Protein AF-A0A1Q3HC04-F1 (afdb_monomer_lite)

Radius of gyration: 16.04 Å; chains: 1; bounding box: 38×30×45 Å

Structure (mmCIF, N/CA/C/O backbone):
data_AF-A0A1Q3HC04-F1
#
_entry.id   AF-A0A1Q3HC04-F1
#
loop_
_atom_site.group_PDB
_atom_site.id
_atom_site.type_symbol
_atom_site.label_atom_id
_atom_site.label_alt_id
_atom_site.label_comp_id
_atom_site.label_asym_id
_atom_site.label_entity_id
_atom_site.label_seq_id
_atom_site.pdbx_PDB_ins_code
_atom_site.Cartn_x
_atom_site.Cartn_y
_atom_site.Cartn_z
_atom_site.occupancy
_atom_site.B_iso_or_equiv
_atom_site.auth_seq_id
_atom_site.auth_comp_id
_atom_site.auth_asym_id
_atom_site.auth_atom_id
_atom_site.pdbx_PDB_model_num
ATOM 1 N N . MET A 1 1 ? 17.902 -0.709 12.748 1.00 54.41 1 MET A N 1
ATOM 2 C CA . MET A 1 1 ? 16.679 -0.745 11.925 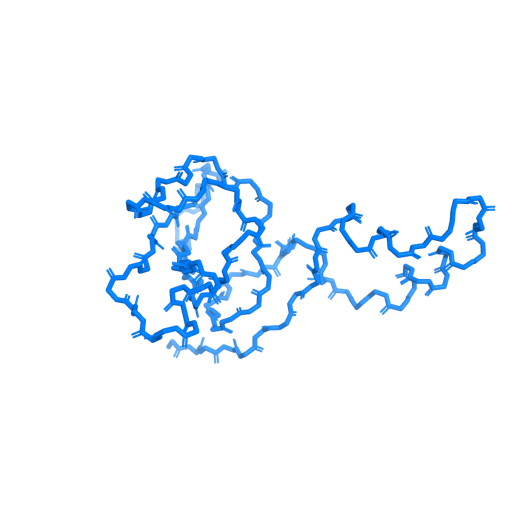1.00 54.41 1 MET A CA 1
ATOM 3 C C . MET A 1 1 ? 16.464 0.660 11.395 1.00 54.41 1 MET A C 1
ATOM 5 O O . MET A 1 1 ? 16.309 1.569 12.202 1.00 54.41 1 MET A O 1
ATOM 9 N N . VAL A 1 2 ? 16.607 0.860 10.086 1.00 59.25 2 VAL A N 1
ATOM 10 C CA . VAL A 1 2 ? 16.464 2.170 9.434 1.00 59.25 2 VAL A CA 1
ATOM 11 C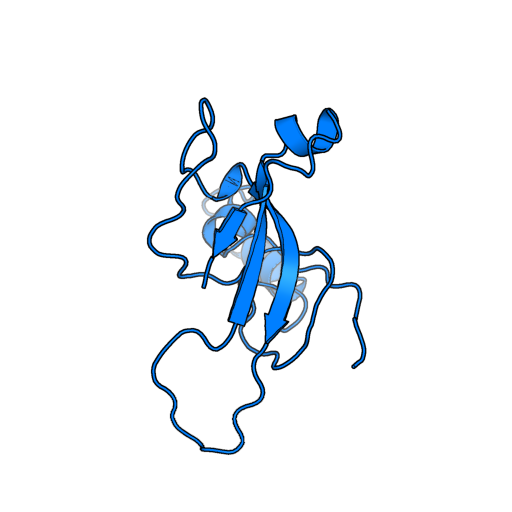 C . VAL A 1 2 ? 15.210 2.100 8.577 1.00 59.25 2 VAL A C 1
ATOM 13 O O . VAL A 1 2 ? 15.055 1.154 7.813 1.00 59.25 2 VAL A O 1
ATOM 16 N N . PHE A 1 3 ? 14.313 3.066 8.750 1.00 58.12 3 PHE A N 1
ATOM 17 C CA . PHE A 1 3 ? 13.155 3.241 7.883 1.00 58.12 3 PHE A CA 1
ATOM 18 C C . PHE A 1 3 ? 13.479 4.331 6.877 1.00 58.12 3 PHE A C 1
ATOM 20 O O . PHE A 1 3 ? 13.915 5.416 7.266 1.00 58.12 3 PHE A O 1
ATOM 27 N N . SER A 1 4 ? 13.227 4.049 5.606 1.00 57.09 4 SER A N 1
ATOM 28 C CA . SER A 1 4 ? 13.315 5.051 4.551 1.00 57.09 4 SER A CA 1
ATOM 29 C C . SER A 1 4 ? 11.901 5.461 4.135 1.00 57.09 4 SER A C 1
ATOM 31 O O . SER A 1 4 ? 11.052 4.583 3.949 1.00 57.09 4 SER A O 1
ATOM 33 N N . PRO A 1 5 ? 11.609 6.767 3.994 1.00 54.41 5 PRO A N 1
ATOM 34 C CA . PRO A 1 5 ? 10.408 7.195 3.294 1.00 54.41 5 PRO A CA 1
ATOM 35 C C . PRO A 1 5 ? 10.542 6.753 1.836 1.00 54.41 5 PRO A C 1
ATOM 37 O O . PRO A 1 5 ? 11.508 7.117 1.165 1.00 54.41 5 PRO A O 1
ATOM 40 N N . GLY A 1 6 ? 9.611 5.929 1.366 1.00 54.34 6 GLY A N 1
ATOM 41 C CA . GLY A 1 6 ? 9.634 5.421 0.001 1.00 54.34 6 GLY A CA 1
ATOM 42 C C . GLY A 1 6 ? 8.428 5.906 -0.781 1.00 54.34 6 GLY A C 1
ATOM 43 O O . GLY A 1 6 ? 7.306 5.902 -0.283 1.00 54.34 6 GLY A O 1
ATOM 44 N N . TRP A 1 7 ? 8.685 6.299 -2.019 1.00 54.53 7 TRP A N 1
ATOM 45 C CA . TRP A 1 7 ? 7.677 6.524 -3.038 1.00 54.53 7 TRP A CA 1
ATOM 46 C C . TRP A 1 7 ? 7.915 5.409 -4.045 1.00 54.53 7 TRP A C 1
ATOM 48 O O . TRP A 1 7 ? 9.030 5.263 -4.530 1.00 54.53 7 TRP A O 1
ATOM 58 N N . SER A 1 8 ? 6.918 4.582 -4.296 1.00 58.09 8 SER A N 1
ATOM 59 C CA . SER A 1 8 ? 6.897 3.728 -5.486 1.00 58.09 8 SER A CA 1
ATOM 60 C C . SER A 1 8 ? 5.842 4.309 -6.417 1.00 58.09 8 SER A C 1
ATOM 62 O O . SER A 1 8 ? 5.095 5.201 -6.027 1.00 58.09 8 SER A O 1
ATOM 64 N N . LEU A 1 9 ? 5.838 3.906 -7.672 1.00 61.12 9 LEU A N 1
ATOM 65 C CA . LEU A 1 9 ? 4.792 4.244 -8.619 1.00 61.12 9 LEU A CA 1
ATOM 66 C C . LEU A 1 9 ? 3.719 3.145 -8.584 1.00 61.12 9 LEU A C 1
ATOM 68 O O . LEU A 1 9 ? 3.983 2.029 -8.119 1.00 61.12 9 LEU A O 1
ATOM 72 N N . PRO A 1 10 ? 2.495 3.439 -9.054 1.00 62.50 10 PRO A N 1
ATOM 73 C CA . PRO A 1 10 ? 1.510 2.406 -9.347 1.00 62.50 10 PRO A CA 1
ATOM 74 C C . PRO A 1 10 ? 2.106 1.299 -10.229 1.00 62.50 10 PRO A C 1
ATOM 76 O O . PRO A 1 10 ? 3.037 1.548 -10.992 1.00 62.50 10 PRO A O 1
ATOM 79 N N . GLY A 1 11 ? 1.555 0.086 -10.155 1.00 65.06 11 GLY A N 1
ATOM 80 C CA . GLY A 1 11 ? 1.953 -0.997 -11.058 1.00 65.06 11 GLY A CA 1
ATOM 81 C C . GLY A 1 11 ? 1.754 -0.632 -12.529 1.00 65.06 11 GLY A C 1
ATOM 82 O O . GLY A 1 11 ? 1.020 0.305 -12.851 1.00 65.06 11 GLY A O 1
ATOM 83 N N . TRP A 1 12 ? 2.410 -1.383 -13.417 1.00 65.94 12 TRP A N 1
ATOM 84 C CA . TRP A 1 12 ? 2.537 -1.084 -14.849 1.00 65.94 12 TRP A CA 1
ATOM 85 C C . TRP A 1 12 ? 1.242 -0.576 -15.501 1.00 65.94 12 TRP A C 1
ATOM 87 O O . TRP A 1 12 ? 1.244 0.491 -16.111 1.00 65.94 12 TRP A O 1
ATOM 97 N N . GLU A 1 13 ? 0.121 -1.283 -15.336 1.00 70.44 13 GLU A N 1
ATOM 98 C CA . GLU A 1 13 ? -1.156 -0.890 -15.948 1.00 70.44 13 GLU A CA 1
ATOM 99 C C . GLU A 1 13 ? -1.685 0.449 -15.417 1.00 70.44 13 GLU A C 1
ATOM 101 O O . GLU A 1 13 ? -2.088 1.309 -16.197 1.00 70.44 13 GLU A O 1
ATOM 106 N N . ALA A 1 14 ? -1.643 0.661 -14.100 1.00 71.38 14 ALA A N 1
ATOM 107 C CA . ALA A 1 14 ? -2.103 1.901 -13.480 1.00 71.38 14 ALA A CA 1
ATOM 108 C C . ALA A 1 14 ? -1.165 3.083 -13.779 1.00 71.38 14 ALA A C 1
ATOM 110 O O . ALA A 1 14 ? -1.630 4.213 -13.922 1.00 71.38 14 ALA A O 1
ATOM 111 N N . TRP A 1 15 ? 0.139 2.826 -13.916 1.00 75.38 15 TRP A N 1
ATOM 112 C CA . TRP A 1 15 ? 1.130 3.825 -14.320 1.00 75.38 15 TRP A CA 1
ATOM 113 C C . TRP A 1 15 ? 0.895 4.324 -15.748 1.00 75.38 15 TRP A C 1
ATOM 115 O O . TRP A 1 15 ? 1.025 5.517 -16.009 1.00 75.38 15 TRP A O 1
ATOM 125 N N . HIS A 1 16 ? 0.492 3.429 -16.652 1.00 79.12 16 HIS A N 1
ATOM 126 C CA . HIS A 1 16 ? 0.239 3.746 -18.058 1.00 79.12 16 HIS A CA 1
ATOM 127 C C . HIS A 1 16 ? -1.207 4.162 -18.355 1.00 79.12 16 HIS A C 1
ATOM 129 O O . HIS A 1 16 ? -1.471 4.656 -19.446 1.00 79.12 16 HIS A O 1
ATOM 135 N N . ALA A 1 17 ? -2.149 3.988 -17.423 1.00 83.56 17 ALA A N 1
ATOM 136 C CA . ALA A 1 17 ? -3.560 4.335 -17.622 1.00 83.56 17 ALA A CA 1
ATOM 137 C C . ALA A 1 17 ? -3.814 5.778 -18.123 1.00 83.56 17 ALA A C 1
ATOM 139 O O . ALA A 1 17 ? -4.757 5.967 -18.895 1.00 83.56 17 ALA A O 1
ATOM 140 N N . PRO A 1 18 ? -3.015 6.799 -17.744 1.00 84.44 18 PRO A N 1
ATOM 141 C CA . PRO A 1 18 ? -3.166 8.153 -18.279 1.00 84.44 18 PRO A CA 1
ATOM 142 C C . PRO A 1 18 ? -2.683 8.332 -19.728 1.00 84.44 18 PRO A C 1
ATOM 144 O O . PRO A 1 18 ? -2.994 9.357 -20.336 1.00 84.44 18 PRO A O 1
ATOM 147 N N . LEU A 1 19 ? -1.907 7.390 -20.277 1.00 84.12 19 LEU A N 1
ATOM 148 C CA . LEU A 1 19 ? -1.320 7.524 -21.607 1.00 84.12 19 LEU A CA 1
ATOM 149 C C . LEU A 1 19 ? -2.360 7.247 -22.707 1.00 84.12 19 LEU A C 1
ATOM 151 O O . LEU A 1 19 ? -3.041 6.217 -22.677 1.00 84.12 19 LEU A O 1
ATOM 155 N N . PRO A 1 20 ? -2.483 8.127 -23.717 1.00 84.06 20 PRO A N 1
ATOM 156 C CA . PRO A 1 20 ? -3.322 7.869 -24.878 1.00 84.06 20 PRO A CA 1
ATOM 157 C C . PRO A 1 20 ? -2.807 6.660 -25.672 1.00 84.06 20 PRO A C 1
ATOM 159 O O . PRO A 1 20 ? -1.607 6.468 -25.864 1.00 84.06 20 PRO A O 1
ATOM 162 N N . ALA A 1 21 ? -3.732 5.838 -26.169 1.00 84.00 21 ALA A N 1
ATOM 163 C CA . ALA A 1 21 ? -3.380 4.670 -26.968 1.00 84.00 21 ALA A CA 1
ATOM 164 C C . ALA A 1 21 ? -2.775 5.076 -28.324 1.00 84.00 21 ALA A C 1
ATOM 166 O O . ALA A 1 21 ? -3.323 5.926 -29.024 1.00 84.00 21 ALA A O 1
ATOM 167 N N . GLY A 1 22 ? -1.697 4.395 -28.722 1.00 81.56 22 GLY A N 1
ATOM 168 C CA . GLY A 1 22 ? -1.089 4.534 -30.051 1.00 81.56 22 GLY A CA 1
ATOM 169 C C . GLY A 1 22 ? -0.038 5.637 -30.190 1.00 81.56 22 GLY A C 1
ATOM 170 O O . GLY A 1 22 ? 0.442 5.845 -31.300 1.00 81.56 22 GLY A O 1
ATOM 171 N N . ASP A 1 23 ? 0.333 6.313 -29.101 1.00 87.94 23 ASP A N 1
ATOM 172 C CA . ASP A 1 23 ? 1.449 7.263 -29.078 1.00 87.94 23 ASP A CA 1
ATOM 173 C C . ASP A 1 23 ? 2.707 6.591 -28.496 1.00 87.94 23 ASP A C 1
ATOM 175 O O . ASP A 1 23 ? 2.925 6.548 -27.283 1.00 87.94 23 ASP A O 1
ATOM 179 N N . GLU A 1 24 ? 3.494 5.965 -29.376 1.00 87.88 24 GLU A N 1
ATOM 180 C CA . GLU A 1 24 ? 4.706 5.225 -28.998 1.00 87.88 24 GLU A CA 1
ATOM 181 C C . GLU A 1 24 ? 5.832 6.147 -28.507 1.00 87.88 24 GLU A C 1
ATOM 183 O O . GLU A 1 24 ? 6.618 5.742 -27.650 1.00 87.88 24 GLU A O 1
ATOM 188 N N . GLU A 1 25 ? 5.891 7.384 -29.006 1.00 87.88 25 GLU A N 1
ATOM 189 C CA . GLU A 1 25 ? 6.898 8.376 -28.617 1.00 87.88 25 GLU A CA 1
ATOM 190 C C . GLU A 1 25 ? 6.644 8.857 -27.186 1.00 87.88 25 GLU A C 1
ATOM 192 O O . GLU A 1 25 ? 7.530 8.761 -26.337 1.00 87.88 25 GLU A O 1
ATOM 197 N N . LEU A 1 26 ? 5.401 9.245 -26.876 1.00 86.81 26 LEU A N 1
ATOM 198 C CA . LEU A 1 26 ? 5.015 9.652 -25.525 1.00 86.81 26 LEU A CA 1
ATOM 199 C C . LEU A 1 26 ? 5.205 8.524 -24.506 1.00 86.81 26 LEU A C 1
ATOM 201 O O . LEU A 1 26 ? 5.633 8.767 -23.379 1.00 86.81 26 LEU A O 1
ATOM 205 N N . ARG A 1 27 ? 4.905 7.280 -24.893 1.00 83.75 27 ARG A N 1
ATOM 206 C CA . ARG A 1 27 ? 5.135 6.120 -24.029 1.00 83.75 27 ARG A CA 1
ATOM 207 C C . ARG A 1 27 ? 6.621 5.909 -23.740 1.00 83.75 27 ARG A C 1
ATOM 209 O O . ARG A 1 27 ? 6.971 5.659 -22.595 1.00 83.75 27 ARG A O 1
ATOM 216 N N . SER A 1 28 ? 7.481 6.050 -24.748 1.00 84.31 28 SER A N 1
ATOM 217 C CA . SER A 1 28 ? 8.931 5.947 -24.564 1.00 84.31 28 SER A CA 1
ATOM 218 C C . SER A 1 28 ? 9.460 7.026 -23.617 1.00 84.31 28 SER A C 1
ATOM 220 O O . SER A 1 28 ? 10.242 6.715 -22.726 1.00 84.31 28 SER A O 1
ATOM 222 N N . GLU A 1 29 ? 9.019 8.280 -23.765 1.00 87.06 29 GLU A N 1
ATOM 223 C CA . GLU A 1 29 ? 9.421 9.368 -22.860 1.00 87.06 29 GLU A CA 1
ATOM 224 C C . GLU A 1 29 ? 8.925 9.143 -21.423 1.00 87.06 29 GLU A C 1
ATOM 226 O O . GLU A 1 29 ? 9.636 9.426 -20.456 1.00 87.06 29 GLU A O 1
ATOM 231 N N . TRP A 1 30 ? 7.709 8.612 -21.275 1.00 85.25 30 TRP A N 1
ATOM 232 C CA . TRP A 1 30 ? 7.114 8.264 -19.986 1.00 85.25 30 TRP A CA 1
ATOM 233 C C . TRP A 1 30 ? 7.886 7.138 -19.281 1.00 85.25 30 TRP A C 1
ATOM 235 O O . TRP A 1 30 ? 8.185 7.235 -18.086 1.00 85.25 30 TRP A O 1
ATOM 245 N N . ASP A 1 31 ? 8.272 6.101 -20.025 1.00 77.50 31 ASP A N 1
ATOM 246 C CA . ASP A 1 31 ? 9.100 5.000 -19.529 1.00 77.50 31 ASP A CA 1
ATOM 247 C C . ASP A 1 31 ? 10.521 5.473 -19.176 1.00 77.50 31 ASP A C 1
ATOM 249 O O . ASP A 1 31 ? 11.037 5.114 -18.119 1.00 77.50 31 ASP A O 1
ATOM 253 N N . ASP A 1 32 ? 11.128 6.356 -19.974 1.00 78.62 32 ASP A N 1
ATOM 254 C CA . ASP A 1 32 ? 12.451 6.934 -19.687 1.00 78.62 32 ASP A CA 1
ATOM 255 C C . ASP A 1 32 ? 12.455 7.829 -18.437 1.00 78.62 32 ASP A C 1
ATOM 257 O O . ASP A 1 32 ? 13.456 7.909 -17.715 1.00 78.62 32 ASP A O 1
ATOM 261 N N . TRP A 1 33 ? 11.333 8.499 -18.154 1.00 73.50 33 TRP A N 1
ATOM 262 C CA . TRP A 1 33 ? 11.152 9.261 -16.918 1.00 73.50 33 TRP A CA 1
ATOM 263 C C . TRP A 1 33 ? 10.915 8.364 -15.699 1.00 73.50 33 TRP A C 1
ATOM 265 O O . TRP A 1 33 ? 11.083 8.814 -14.562 1.00 73.50 33 TRP A O 1
ATOM 275 N N . THR A 1 34 ? 10.546 7.098 -15.914 1.00 63.44 34 THR A N 1
ATOM 276 C CA . THR A 1 34 ? 10.270 6.156 -14.831 1.00 63.44 34 THR A CA 1
ATOM 277 C C . THR A 1 34 ? 11.553 5.949 -14.026 1.00 63.44 34 THR A C 1
ATOM 279 O O . THR A 1 34 ? 12.545 5.419 -14.540 1.00 63.44 34 THR A O 1
ATOM 282 N N . PRO A 1 35 ? 11.596 6.368 -12.749 1.00 55.78 35 PRO A N 1
ATOM 283 C CA . PRO A 1 35 ? 12.821 6.241 -11.993 1.00 55.78 35 PRO A CA 1
ATOM 284 C C . PRO A 1 35 ? 13.121 4.753 -11.764 1.00 55.78 35 PRO A C 1
ATOM 286 O O . PRO A 1 35 ? 12.226 3.945 -11.512 1.00 55.78 35 PRO A O 1
ATOM 289 N N . LYS A 1 36 ? 14.397 4.368 -11.885 1.00 45.78 36 LYS A N 1
ATOM 290 C CA . LYS A 1 36 ? 14.817 2.964 -11.749 1.00 45.78 36 LYS A CA 1
ATOM 291 C C . LYS A 1 36 ? 14.311 2.385 -10.420 1.00 45.78 36 LYS A C 1
ATOM 293 O O . LYS A 1 36 ? 14.600 2.950 -9.368 1.00 45.78 36 LYS A O 1
ATOM 298 N N . GLY A 1 37 ? 13.577 1.272 -10.487 1.00 43.44 37 GLY A N 1
ATOM 299 C CA . GLY A 1 37 ? 13.031 0.562 -9.322 1.00 43.44 37 GLY A CA 1
ATOM 300 C C . GLY A 1 37 ? 11.670 1.052 -8.810 1.00 43.44 37 GLY A C 1
ATOM 301 O O . GLY A 1 37 ? 11.282 0.669 -7.711 1.00 43.44 37 GLY A O 1
ATOM 302 N N . PHE A 1 38 ? 10.953 1.907 -9.550 1.00 48.19 38 PHE A N 1
ATOM 303 C CA . PHE A 1 38 ? 9.703 2.498 -9.055 1.00 48.19 38 PHE A CA 1
ATOM 304 C C . PHE A 1 38 ? 8.419 1.735 -9.390 1.00 48.19 38 PHE A C 1
ATOM 306 O O . PHE A 1 38 ? 7.436 1.938 -8.685 1.00 48.19 38 PHE A O 1
ATOM 313 N N . LEU A 1 39 ? 8.378 0.875 -10.406 1.00 52.88 39 LEU A N 1
ATOM 314 C CA . LEU A 1 39 ? 7.190 0.055 -10.671 1.00 52.88 39 LEU A CA 1
ATOM 315 C C . LEU A 1 39 ? 7.292 -1.223 -9.839 1.00 52.88 39 LEU A C 1
ATOM 317 O O . LEU A 1 39 ? 8.330 -1.871 -9.889 1.00 52.88 39 LEU A O 1
ATOM 321 N N . GLU A 1 40 ? 6.259 -1.510 -9.034 1.00 56.81 40 GLU A N 1
ATOM 322 C CA . GLU A 1 40 ? 6.120 -2.723 -8.205 1.00 56.81 40 GLU A CA 1
ATOM 323 C C . GLU A 1 40 ? 7.454 -3.268 -7.665 1.00 56.81 40 GLU A C 1
ATOM 325 O O . GLU A 1 40 ? 7.920 -4.298 -8.124 1.00 56.81 40 GLU A O 1
ATOM 330 N N . ASP A 1 41 ? 8.057 -2.560 -6.696 1.00 54.16 41 ASP A N 1
ATOM 331 C CA . ASP A 1 41 ? 9.141 -3.019 -5.800 1.00 54.16 41 ASP A CA 1
ATOM 332 C C . ASP A 1 41 ? 9.989 -4.199 -6.357 1.00 54.16 41 ASP A C 1
ATOM 334 O O . ASP A 1 41 ? 10.015 -5.298 -5.802 1.00 54.16 41 ASP A O 1
ATOM 338 N N . GLU A 1 42 ? 10.715 -3.984 -7.459 1.00 48.12 42 GLU A N 1
ATOM 339 C CA . GLU A 1 42 ? 11.530 -5.051 -8.067 1.00 48.12 42 GLU A CA 1
ATOM 340 C C . GLU A 1 42 ? 12.757 -5.440 -7.224 1.00 48.12 42 GLU A C 1
ATOM 342 O O . GLU A 1 42 ? 13.406 -6.452 -7.483 1.00 48.12 42 GLU A O 1
ATOM 347 N N . SER A 1 43 ? 13.123 -4.652 -6.214 1.00 54.12 43 SER A N 1
ATOM 348 C CA . SER A 1 43 ? 14.327 -4.900 -5.424 1.00 54.12 43 SER A CA 1
ATOM 349 C C . SER A 1 43 ? 14.380 -3.945 -4.240 1.00 54.12 43 SER A C 1
ATOM 351 O O . SER A 1 43 ? 14.854 -2.822 -4.395 1.00 54.12 43 SER A O 1
ATOM 353 N N . ASP A 1 44 ? 13.957 -4.376 -3.052 1.00 55.72 44 ASP A N 1
ATOM 354 C CA . ASP A 1 44 ? 14.636 -3.893 -1.848 1.00 55.72 44 ASP A CA 1
ATOM 355 C C . ASP A 1 44 ? 14.305 -4.723 -0.608 1.00 55.72 44 ASP A C 1
ATOM 357 O O . ASP A 1 44 ? 13.147 -4.863 -0.205 1.00 55.72 44 ASP A O 1
ATOM 361 N N . GLU A 1 45 ? 15.364 -5.182 0.053 1.00 60.06 45 GLU A N 1
ATOM 362 C CA . GLU A 1 45 ? 15.393 -5.812 1.379 1.00 60.06 45 GLU A CA 1
ATOM 363 C C . GLU A 1 45 ? 15.104 -4.794 2.509 1.00 60.06 45 GLU A C 1
ATOM 365 O O . GLU A 1 45 ? 15.392 -5.037 3.681 1.00 60.06 45 GLU A O 1
ATOM 370 N N . CYS A 1 46 ? 14.515 -3.638 2.186 1.00 66.88 46 CYS A N 1
ATOM 371 C CA . CYS A 1 46 ? 14.387 -2.492 3.079 1.00 66.88 46 CYS A CA 1
ATOM 372 C C . CYS A 1 46 ? 13.007 -2.387 3.751 1.00 66.88 46 CYS A C 1
ATOM 374 O O . CYS A 1 46 ? 11.959 -2.469 3.105 1.00 66.88 46 CYS A O 1
ATOM 376 N N . HIS A 1 47 ? 13.006 -2.080 5.053 1.00 74.19 47 HIS A N 1
ATOM 377 C CA . HIS A 1 47 ? 11.804 -1.641 5.766 1.00 74.19 47 HIS A CA 1
ATOM 378 C C . HIS A 1 47 ? 11.382 -0.235 5.306 1.00 74.19 47 HIS A C 1
ATOM 380 O O . HIS A 1 47 ? 12.224 0.656 5.150 1.00 74.19 47 HIS A O 1
ATOM 386 N N . ARG A 1 48 ? 10.076 0.003 5.146 1.00 76.19 48 ARG A N 1
ATOM 387 C CA . ARG A 1 48 ? 9.552 1.257 4.576 1.00 76.19 48 ARG A CA 1
ATOM 388 C C . ARG A 1 48 ? 8.305 1.753 5.295 1.00 76.19 48 ARG A C 1
ATOM 390 O O . ARG A 1 48 ? 7.447 0.961 5.672 1.00 76.19 48 ARG A O 1
ATOM 397 N N . LEU A 1 49 ? 8.194 3.074 5.415 1.00 76.00 49 LEU A N 1
ATOM 398 C CA . LEU A 1 49 ? 6.952 3.766 5.759 1.00 76.00 49 LEU A CA 1
ATOM 399 C C . LEU A 1 49 ? 6.337 4.338 4.479 1.00 76.00 49 LEU A C 1
ATOM 401 O O . LEU A 1 49 ? 7.039 5.016 3.725 1.00 76.00 49 LEU A O 1
ATOM 405 N N . PHE A 1 50 ? 5.044 4.091 4.265 1.00 75.81 50 PHE A N 1
ATOM 406 C CA . PHE A 1 50 ? 4.304 4.503 3.062 1.00 75.81 50 PHE A CA 1
ATOM 407 C C . PHE A 1 50 ? 4.868 3.951 1.736 1.00 75.81 50 PHE A C 1
ATOM 409 O O . PHE A 1 50 ? 5.670 3.013 1.738 1.00 75.81 50 PHE A O 1
ATOM 416 N N . GLY A 1 51 ? 4.387 4.481 0.608 1.00 71.25 51 GLY A N 1
ATOM 417 C CA . GLY A 1 51 ? 4.712 4.046 -0.754 1.00 71.25 51 GLY A CA 1
ATOM 418 C C . GLY A 1 51 ? 3.633 3.158 -1.381 1.00 71.25 51 GLY A C 1
ATOM 419 O O . GLY A 1 51 ? 2.625 2.838 -0.757 1.00 71.25 51 GLY A O 1
ATOM 420 N N . HIS A 1 52 ? 3.848 2.767 -2.632 1.00 63.84 52 HIS A N 1
ATOM 421 C CA . HIS A 1 52 ? 3.064 1.743 -3.321 1.00 63.84 52 HIS A CA 1
ATOM 422 C C . HIS A 1 52 ? 3.601 0.338 -2.987 1.00 63.84 52 HIS A C 1
ATOM 424 O O . HIS A 1 52 ? 4.783 0.139 -2.689 1.00 63.84 52 HIS A O 1
ATOM 430 N N . ARG A 1 53 ? 2.702 -0.640 -3.006 1.00 65.25 53 ARG A N 1
ATOM 431 C CA . ARG A 1 53 ? 2.962 -2.040 -2.636 1.00 65.25 53 ARG A CA 1
ATOM 432 C C . ARG A 1 53 ? 3.742 -2.816 -3.713 1.00 65.25 53 ARG A C 1
ATOM 434 O O . ARG A 1 53 ? 3.788 -2.384 -4.863 1.00 65.25 53 ARG A O 1
ATOM 441 N N . CYS A 1 54 ? 4.269 -3.994 -3.355 1.00 56.06 54 CYS A N 1
ATOM 442 C CA . CYS A 1 54 ? 4.668 -5.012 -4.340 1.00 56.06 54 CYS A CA 1
ATOM 443 C C . CYS A 1 54 ? 3.428 -5.622 -5.018 1.00 56.06 54 CYS A C 1
ATOM 445 O O . CYS A 1 54 ? 2.364 -5.732 -4.398 1.00 56.06 54 CYS A O 1
ATOM 447 N N . SER A 1 55 ? 3.590 -6.106 -6.250 1.00 51.66 55 SER A N 1
ATOM 448 C CA . SER A 1 55 ? 2.677 -7.079 -6.863 1.00 51.66 55 SER A CA 1
ATOM 449 C C . SER A 1 55 ? 2.612 -8.382 -6.055 1.00 51.66 55 SER A C 1
ATOM 451 O O . SER A 1 55 ? 3.618 -8.790 -5.475 1.00 51.66 55 SER A O 1
ATOM 453 N N . GLY A 1 56 ? 1.477 -9.090 -6.105 1.00 53.59 56 GLY A N 1
ATOM 454 C CA . GLY A 1 56 ? 1.389 -10.492 -5.661 1.00 53.59 56 GLY A CA 1
ATOM 455 C C . GLY A 1 56 ? 0.806 -10.742 -4.266 1.00 53.59 56 GLY A C 1
ATOM 456 O O . GLY A 1 56 ? 1.038 -11.806 -3.703 1.00 53.59 56 GLY A O 1
ATOM 457 N N . LEU A 1 57 ? 0.056 -9.789 -3.703 1.00 61.72 57 LEU A N 1
ATOM 458 C CA . LEU A 1 57 ? -0.732 -10.032 -2.492 1.00 61.72 57 LEU A CA 1
ATOM 459 C C . LEU A 1 57 ? -1.964 -10.879 -2.825 1.00 61.72 57 LEU A C 1
ATOM 461 O O . LEU A 1 57 ? -2.978 -10.355 -3.290 1.00 61.72 57 LEU A O 1
ATOM 465 N N . ASP A 1 58 ? -1.887 -12.175 -2.554 1.00 60.72 58 ASP A N 1
ATOM 466 C CA . ASP A 1 58 ? -3.043 -13.060 -2.620 1.00 60.72 58 ASP A CA 1
ATOM 467 C C . ASP A 1 58 ? -3.763 -13.074 -1.261 1.00 60.72 58 ASP A C 1
ATOM 469 O O . ASP A 1 58 ? -3.214 -13.515 -0.254 1.00 60.72 58 ASP A O 1
ATOM 473 N N . GLY A 1 59 ? -5.026 -12.631 -1.230 1.00 64.50 59 GLY A N 1
ATOM 474 C CA . GLY A 1 59 ? -5.925 -12.907 -0.100 1.00 64.50 59 GLY A CA 1
ATOM 475 C C . GLY A 1 59 ? -5.999 -11.855 1.013 1.00 64.50 59 GLY A C 1
ATOM 476 O O . GLY A 1 59 ? -6.023 -12.219 2.187 1.00 64.50 59 GLY A O 1
ATOM 477 N N . LEU A 1 60 ? -6.125 -10.567 0.671 1.00 78.69 60 LEU A N 1
ATOM 478 C CA . LEU A 1 60 ? -6.506 -9.540 1.648 1.00 78.69 60 LEU A CA 1
ATOM 479 C C . LEU A 1 60 ? -7.868 -9.873 2.281 1.00 78.69 60 LEU A C 1
ATOM 481 O O . LEU A 1 60 ? -8.880 -9.937 1.582 1.00 78.69 60 LEU A O 1
ATOM 485 N N . GLU A 1 61 ? -7.907 -10.002 3.606 1.00 85.75 61 GLU A N 1
ATOM 486 C CA . GLU A 1 61 ? -9.157 -10.043 4.366 1.00 85.75 61 GLU A CA 1
ATOM 487 C C . GLU A 1 61 ? -9.546 -8.614 4.786 1.00 85.75 61 GLU A C 1
ATOM 489 O O . GLU A 1 61 ? -8.895 -8.023 5.654 1.00 85.75 61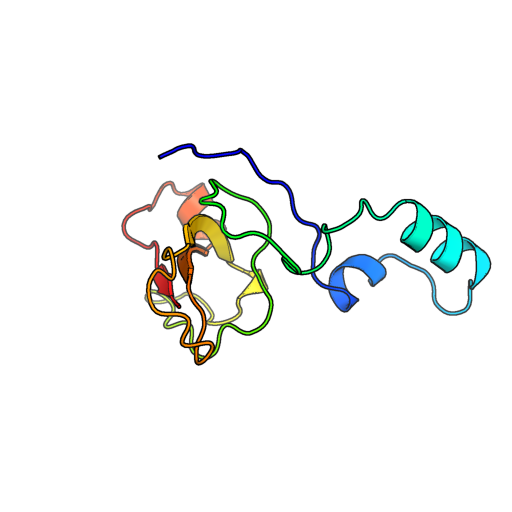 GLU A O 1
ATOM 494 N N . PRO A 1 62 ? -10.572 -8.008 4.164 1.00 85.88 62 PRO A N 1
ATOM 495 C CA . PRO A 1 62 ? -10.919 -6.624 4.438 1.00 85.88 62 PRO A CA 1
ATOM 496 C C . PRO A 1 62 ? -11.651 -6.481 5.781 1.00 85.88 62 PRO A C 1
ATOM 498 O O . PRO A 1 62 ? -12.419 -7.363 6.181 1.00 85.88 62 PRO A O 1
ATOM 501 N N . PRO A 1 63 ? -11.507 -5.338 6.476 1.00 87.12 63 PRO A N 1
ATOM 502 C CA . PRO A 1 63 ? -12.295 -5.062 7.663 1.00 87.12 63 PRO A CA 1
ATOM 503 C C . PRO A 1 63 ? -13.789 -4.904 7.295 1.00 87.12 63 PRO A C 1
ATOM 505 O O . PRO A 1 63 ? -14.123 -4.518 6.172 1.00 87.12 63 PRO A O 1
ATOM 508 N N . PRO A 1 64 ? -14.725 -5.113 8.243 1.00 87.94 64 PRO A N 1
ATOM 509 C CA . PRO A 1 64 ? -16.160 -5.152 7.946 1.00 87.94 64 PRO A CA 1
ATOM 510 C C . PRO A 1 64 ? -16.693 -3.920 7.197 1.00 87.94 64 PRO A C 1
ATOM 512 O O . PRO A 1 64 ? -16.616 -2.795 7.688 1.00 87.94 64 PRO A O 1
ATOM 515 N N . GLY A 1 65 ? -17.288 -4.120 6.022 1.00 88.19 65 GLY A N 1
ATOM 516 C CA . GLY A 1 65 ? -17.847 -3.027 5.216 1.00 88.19 65 GLY A CA 1
ATOM 517 C C . GLY A 1 65 ? -16.848 -2.318 4.294 1.00 88.19 65 GLY A C 1
ATOM 518 O O . GLY A 1 65 ? -17.180 -1.252 3.778 1.00 88.19 65 GLY A O 1
ATOM 519 N N . ARG A 1 66 ? -15.652 -2.882 4.079 1.00 88.81 66 ARG A N 1
ATOM 520 C CA . ARG A 1 66 ? -14.726 -2.488 3.003 1.00 88.81 66 ARG A CA 1
ATOM 521 C C . ARG A 1 66 ? -14.626 -3.572 1.931 1.00 88.81 66 ARG A C 1
ATOM 523 O O . ARG A 1 66 ? -14.919 -4.738 2.200 1.00 88.81 66 ARG A O 1
ATOM 530 N N . GLY A 1 67 ? -14.245 -3.171 0.719 1.00 85.19 67 GLY A N 1
ATOM 531 C CA . GLY A 1 67 ? -13.932 -4.089 -0.369 1.00 85.19 67 GLY A CA 1
ATOM 532 C C . GLY A 1 67 ? -12.590 -4.785 -0.143 1.00 85.19 67 GLY A C 1
ATOM 533 O O . GLY A 1 67 ? -11.766 -4.325 0.644 1.00 85.19 67 GLY A O 1
ATOM 534 N N . GLY A 1 68 ? -12.374 -5.909 -0.827 1.00 82.12 68 GLY A N 1
ATOM 535 C CA . GLY A 1 68 ? -11.071 -6.590 -0.880 1.00 82.12 68 GLY A CA 1
ATOM 536 C C . GLY A 1 68 ? -10.165 -6.077 -2.005 1.00 82.12 68 GLY A C 1
ATOM 537 O O . GLY A 1 68 ? -9.126 -6.673 -2.273 1.00 82.12 68 GLY A O 1
ATOM 538 N N . ALA A 1 69 ? -10.582 -5.017 -2.702 1.00 80.44 69 ALA A N 1
ATOM 539 C CA . ALA A 1 69 ? -9.837 -4.436 -3.804 1.00 80.44 69 ALA A CA 1
ATOM 540 C C . ALA A 1 69 ? -8.614 -3.700 -3.240 1.00 80.44 69 ALA A C 1
ATOM 542 O O . ALA A 1 69 ? -8.736 -2.731 -2.497 1.00 80.44 69 ALA A O 1
ATOM 543 N N . LEU A 1 70 ? -7.420 -4.221 -3.522 1.00 74.81 70 LEU A N 1
ATOM 544 C CA . LEU A 1 70 ? -6.176 -3.747 -2.912 1.00 74.81 70 LEU A CA 1
ATOM 545 C C . LEU A 1 70 ? -5.836 -2.294 -3.275 1.00 74.81 70 LEU A C 1
ATOM 547 O O . LEU A 1 70 ? -5.108 -1.636 -2.540 1.00 74.81 70 LEU A O 1
ATOM 551 N N . ASP A 1 71 ? -6.296 -1.794 -4.419 1.00 74.25 71 ASP A N 1
ATOM 552 C CA . ASP A 1 71 ? -6.164 -0.398 -4.854 1.00 74.25 71 ASP A CA 1
ATOM 553 C C . ASP A 1 71 ? -6.914 0.600 -3.959 1.00 74.25 71 ASP A C 1
ATOM 555 O O . ASP A 1 71 ? -6.531 1.762 -3.927 1.00 74.25 71 ASP A O 1
ATOM 559 N N . GLU A 1 72 ? -7.880 0.149 -3.155 1.00 82.06 72 GLU A N 1
ATOM 560 C CA . GLU A 1 72 ? -8.554 0.975 -2.140 1.00 82.06 72 GLU A CA 1
ATOM 561 C C . GLU A 1 72 ? -7.732 1.135 -0.840 1.00 82.06 72 GLU A C 1
ATOM 563 O O . GLU A 1 72 ? -8.156 1.823 0.098 1.00 82.06 72 GLU A O 1
ATOM 568 N N . TYR A 1 73 ? -6.572 0.471 -0.746 1.00 83.06 73 TYR A N 1
ATOM 569 C CA . TYR A 1 73 ? -5.745 0.412 0.458 1.00 83.06 73 TYR A CA 1
ATOM 570 C C . TYR A 1 73 ? -4.393 1.097 0.275 1.00 83.06 73 TYR A C 1
ATOM 572 O O . TYR A 1 73 ? -3.650 0.865 -0.678 1.00 83.06 73 TYR A O 1
ATOM 580 N N . VAL A 1 74 ? -4.030 1.870 1.293 1.00 83.81 74 VAL A N 1
ATOM 581 C CA . VAL A 1 74 ? -2.748 2.553 1.434 1.00 83.81 74 VAL A CA 1
ATOM 582 C C . VAL A 1 74 ? -1.806 1.698 2.272 1.00 83.81 74 VAL A C 1
ATOM 584 O O . VAL A 1 74 ? -2.190 1.191 3.328 1.00 83.81 74 VAL A O 1
ATOM 587 N N . GLN A 1 75 ? -0.548 1.578 1.849 1.00 85.00 75 GLN A N 1
ATOM 588 C CA . GLN A 1 75 ? 0.507 1.000 2.677 1.00 85.00 75 GLN A CA 1
ATOM 589 C C . GLN A 1 75 ? 0.896 1.979 3.785 1.00 85.00 75 GLN A C 1
ATOM 591 O O . GLN A 1 75 ? 1.305 3.104 3.515 1.00 85.00 75 GLN A O 1
ATOM 596 N N . LEU A 1 76 ? 0.829 1.539 5.038 1.00 87.00 76 LEU A N 1
ATOM 597 C CA . LEU A 1 76 ? 1.389 2.267 6.177 1.00 87.00 76 LEU A CA 1
ATOM 598 C C . LEU A 1 76 ? 2.833 1.838 6.439 1.00 87.00 76 LEU A C 1
ATOM 600 O O . LEU A 1 76 ? 3.705 2.675 6.678 1.00 87.00 76 LEU A O 1
ATOM 604 N N . LEU A 1 77 ? 3.087 0.531 6.371 1.00 85.56 77 LEU A N 1
ATOM 605 C CA . LEU A 1 77 ? 4.365 -0.076 6.726 1.00 85.56 77 LEU A CA 1
ATOM 606 C C . LEU A 1 77 ? 4.641 -1.293 5.839 1.00 85.56 77 LEU A C 1
ATOM 608 O O . LEU A 1 77 ? 3.751 -2.111 5.628 1.00 85.56 77 LEU A O 1
ATOM 612 N N . LYS A 1 78 ? 5.891 -1.435 5.396 1.00 80.94 78 LYS A N 1
ATOM 613 C CA . LYS A 1 78 ? 6.464 -2.677 4.866 1.00 80.94 78 LYS A CA 1
ATOM 614 C C . LYS A 1 78 ? 7.611 -3.109 5.772 1.00 80.94 78 LYS A C 1
ATOM 616 O O . LYS A 1 78 ? 8.521 -2.321 6.046 1.00 80.94 78 LYS A O 1
ATOM 621 N N . LEU A 1 79 ? 7.590 -4.359 6.210 1.00 79.56 79 LEU A N 1
ATOM 622 C CA . LEU A 1 79 ? 8.692 -4.995 6.920 1.00 79.56 79 LEU A CA 1
ATOM 623 C C . LEU A 1 79 ? 9.256 -6.105 6.053 1.00 79.56 79 LEU A C 1
ATOM 625 O O . LEU A 1 79 ? 8.537 -7.036 5.732 1.00 79.56 79 LEU A O 1
ATOM 629 N N . THR A 1 80 ? 10.531 -6.022 5.706 1.00 77.12 80 THR A N 1
ATOM 630 C CA . THR A 1 80 ? 11.278 -7.117 5.093 1.00 77.12 80 THR A CA 1
ATOM 631 C C . THR A 1 80 ? 11.871 -8.010 6.177 1.00 77.12 80 THR A C 1
ATOM 633 O O . THR A 1 80 ? 12.359 -7.527 7.201 1.00 77.12 80 THR A O 1
ATOM 636 N N . PHE A 1 81 ? 11.807 -9.321 5.986 1.00 73.81 81 PHE A N 1
ATOM 637 C CA . PHE A 1 81 ? 12.534 -10.268 6.817 1.00 73.81 81 PHE A CA 1
ATOM 638 C C . PHE A 1 81 ? 13.903 -10.516 6.197 1.00 73.81 81 PHE A C 1
ATOM 640 O O . PHE A 1 81 ? 14.010 -10.881 5.028 1.00 73.81 81 PHE A O 1
ATOM 647 N N . ASP A 1 82 ? 14.946 -10.307 6.996 1.00 61.16 82 ASP A N 1
ATOM 648 C CA . ASP A 1 82 ? 16.317 -10.622 6.613 1.00 61.16 82 ASP A CA 1
ATOM 649 C C . ASP A 1 82 ? 16.448 -12.143 6.440 1.00 61.16 82 ASP A C 1
ATOM 651 O O . ASP A 1 82 ? 15.919 -12.908 7.256 1.00 61.16 82 ASP A O 1
ATOM 655 N N . HIS A 1 83 ? 17.123 -12.596 5.382 1.00 53.16 83 HIS A N 1
ATOM 656 C CA . HIS A 1 83 ? 17.225 -14.015 5.035 1.00 53.16 83 HIS A CA 1
ATOM 657 C C . HIS A 1 83 ? 18.630 -14.559 5.343 1.00 53.16 83 HIS A C 1
ATOM 659 O O . HIS A 1 83 ? 19.391 -14.857 4.423 1.00 53.16 83 HIS A O 1
ATOM 665 N N . PRO A 1 84 ? 19.005 -14.813 6.614 1.00 49.81 84 PRO A N 1
ATOM 666 C CA . PRO A 1 84 ? 20.303 -15.422 6.911 1.00 49.81 84 PRO A CA 1
ATOM 667 C C . PRO A 1 84 ? 20.420 -16.869 6.388 1.00 49.81 84 PRO A C 1
ATOM 669 O O . PRO A 1 84 ? 21.507 -17.437 6.395 1.00 49.81 84 PRO A O 1
ATOM 672 N N . ALA A 1 85 ? 19.314 -17.482 5.943 1.00 48.31 85 ALA A N 1
ATOM 673 C CA . ALA A 1 85 ? 19.238 -18.897 5.573 1.00 48.31 85 ALA A CA 1
ATOM 674 C C . ALA A 1 85 ? 19.121 -19.198 4.060 1.00 48.31 85 ALA A C 1
ATOM 676 O O . ALA A 1 85 ? 19.092 -20.371 3.701 1.00 48.31 85 ALA A O 1
ATOM 677 N N . GLY A 1 86 ? 19.038 -18.197 3.172 1.00 45.97 86 GLY A N 1
ATOM 678 C CA . GLY A 1 86 ? 19.072 -18.419 1.711 1.00 45.97 86 GLY A CA 1
ATOM 679 C C . GLY A 1 86 ? 17.935 -19.259 1.091 1.00 45.97 86 GLY A C 1
ATOM 680 O O . GLY A 1 86 ? 18.122 -19.835 0.022 1.00 45.97 86 GLY A O 1
ATOM 681 N N . PHE A 1 87 ? 16.763 -19.355 1.727 1.00 40.88 87 PHE A N 1
ATOM 682 C CA . PHE A 1 87 ? 15.605 -20.093 1.198 1.00 40.88 87 PHE A CA 1
ATOM 683 C C . PHE A 1 87 ? 14.640 -19.157 0.448 1.00 40.88 87 PHE A C 1
ATOM 685 O O . PHE A 1 87 ? 13.805 -18.511 1.055 1.00 40.88 87 PHE A O 1
ATOM 692 N N . GLY A 1 88 ? 14.721 -19.093 -0.882 1.00 46.31 88 GLY A N 1
ATOM 693 C CA . GLY A 1 88 ? 13.906 -18.186 -1.711 1.00 46.31 88 GLY A CA 1
ATOM 694 C C . GLY A 1 88 ? 12.495 -18.681 -2.059 1.00 46.31 88 GLY A C 1
ATOM 695 O O . GLY A 1 88 ? 12.161 -18.717 -3.239 1.00 46.31 88 GLY A O 1
ATOM 696 N N . TRP A 1 89 ? 11.690 -19.118 -1.085 1.00 42.53 89 TRP A N 1
ATOM 697 C CA . TRP A 1 89 ? 10.301 -19.550 -1.333 1.00 42.53 89 TRP A CA 1
ATOM 698 C C . TRP A 1 89 ? 9.323 -18.784 -0.431 1.00 42.53 89 TRP A C 1
ATOM 700 O O . TRP A 1 89 ? 9.234 -19.072 0.759 1.00 42.53 89 TRP A O 1
ATOM 710 N N . GLY A 1 90 ? 8.575 -17.842 -1.019 1.00 54.09 90 GLY A N 1
ATOM 711 C CA . GLY A 1 90 ? 7.560 -17.013 -0.349 1.00 54.09 90 GLY A CA 1
ATOM 712 C C . GLY A 1 90 ? 7.852 -15.510 -0.418 1.00 54.09 90 GLY A C 1
ATOM 713 O O . GLY A 1 90 ? 8.971 -15.101 -0.731 1.00 54.09 90 GLY A O 1
ATOM 714 N N . SER A 1 91 ? 6.840 -14.682 -0.139 1.00 57.84 91 SER A N 1
ATOM 715 C CA . SER A 1 91 ? 7.046 -13.257 0.112 1.00 57.84 91 SER A CA 1
ATOM 716 C C . SER A 1 91 ? 7.796 -13.081 1.435 1.00 57.84 91 SER A C 1
ATOM 718 O O . SER A 1 91 ? 7.350 -13.511 2.495 1.00 57.84 91 SER A O 1
ATOM 720 N N . ASN A 1 92 ? 8.970 -12.452 1.383 1.00 71.31 92 ASN A N 1
ATOM 721 C CA . ASN A 1 92 ? 9.808 -12.200 2.564 1.00 71.31 92 ASN A CA 1
ATOM 722 C C . ASN A 1 92 ? 9.474 -10.860 3.216 1.00 71.31 92 ASN A C 1
ATOM 724 O O . ASN A 1 92 ? 10.349 -10.161 3.728 1.00 71.31 92 ASN A O 1
ATOM 728 N N . TRP A 1 93 ? 8.209 -10.464 3.152 1.00 75.94 93 TRP A N 1
ATOM 729 C CA . TRP A 1 93 ? 7.765 -9.172 3.627 1.00 75.94 93 TRP A CA 1
ATOM 730 C C . TRP A 1 93 ? 6.378 -9.248 4.256 1.00 75.94 93 TRP A C 1
ATOM 732 O O . TRP A 1 93 ? 5.593 -10.143 3.978 1.00 75.94 93 TRP A O 1
ATOM 742 N N . VAL A 1 94 ? 6.101 -8.290 5.133 1.00 81.12 94 VAL A N 1
ATOM 743 C CA . VAL A 1 94 ? 4.788 -8.035 5.723 1.00 81.12 94 VAL A CA 1
ATOM 744 C C . VAL A 1 94 ? 4.392 -6.615 5.384 1.00 81.12 94 VAL A C 1
ATOM 746 O O . VAL A 1 94 ? 5.191 -5.691 5.558 1.00 81.12 94 VAL A O 1
ATOM 749 N N . TYR A 1 95 ? 3.143 -6.428 4.991 1.00 82.06 95 TYR A N 1
ATOM 750 C CA . TYR A 1 95 ? 2.521 -5.128 4.829 1.00 82.06 95 TYR A CA 1
ATOM 751 C C . TYR A 1 95 ? 1.511 -4.868 5.927 1.00 82.06 95 TYR A C 1
ATOM 753 O O . TYR A 1 95 ? 0.747 -5.748 6.313 1.00 82.06 95 TYR A O 1
ATOM 761 N N . VAL A 1 96 ? 1.471 -3.617 6.368 1.00 89.00 96 VAL A N 1
ATOM 762 C CA . VAL A 1 96 ? 0.341 -3.048 7.094 1.00 89.00 96 VAL A CA 1
ATOM 763 C C . VAL A 1 96 ? -0.369 -2.105 6.139 1.00 89.00 96 VAL A C 1
ATOM 765 O O . VAL A 1 96 ? 0.221 -1.121 5.686 1.00 89.00 96 VAL A O 1
ATOM 768 N N . LEU A 1 97 ? -1.619 -2.419 5.832 1.00 88.00 97 LEU A N 1
ATOM 769 C CA . LEU A 1 97 ? -2.463 -1.707 4.885 1.00 88.00 97 LEU A CA 1
ATOM 770 C C . LEU A 1 97 ? -3.653 -1.073 5.606 1.00 88.00 97 LEU A C 1
ATOM 772 O O . LEU A 1 97 ? -4.121 -1.594 6.612 1.00 88.00 97 LEU A O 1
ATOM 776 N N . ILE A 1 98 ? -4.185 0.027 5.089 1.00 91.44 98 ILE A N 1
ATOM 777 C CA . ILE A 1 98 ? -5.422 0.634 5.593 1.00 91.44 98 ILE A CA 1
ATOM 778 C C . ILE A 1 98 ? -6.249 1.167 4.432 1.00 91.44 98 ILE A C 1
ATOM 780 O O . ILE A 1 98 ? -5.706 1.775 3.515 1.00 91.44 98 ILE A O 1
ATOM 784 N N . HIS 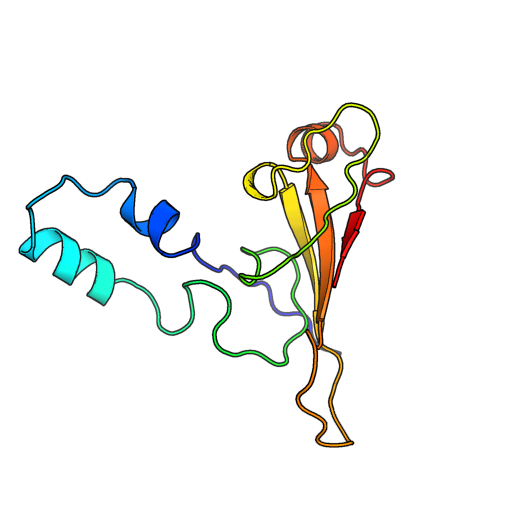A 1 99 ? -7.560 0.952 4.466 1.00 90.94 99 HIS A N 1
ATOM 785 C CA . HIS A 1 99 ? -8.451 1.505 3.453 1.00 90.94 99 HIS A CA 1
ATOM 786 C C . HIS A 1 99 ? -8.449 3.042 3.530 1.00 90.94 99 HIS A C 1
ATOM 788 O O . HIS A 1 99 ? -8.523 3.603 4.627 1.00 90.94 99 HIS A O 1
ATOM 794 N N . GLU A 1 100 ? -8.436 3.736 2.390 1.00 88.25 100 GLU A N 1
ATOM 795 C CA . GLU A 1 100 ? -8.330 5.207 2.326 1.00 88.25 100 GLU A CA 1
ATOM 796 C C . GLU A 1 100 ? -9.364 5.932 3.201 1.00 88.25 100 GLU A C 1
ATOM 798 O O . GLU A 1 100 ? -9.026 6.818 3.985 1.00 88.25 100 GLU A O 1
ATOM 803 N N . ALA A 1 101 ? -10.631 5.514 3.128 1.00 91.88 101 ALA A N 1
ATOM 804 C CA . ALA A 1 101 ? -11.699 6.073 3.960 1.00 91.88 101 ALA A CA 1
ATOM 805 C C . ALA A 1 101 ? -11.481 5.878 5.476 1.00 91.88 101 ALA A C 1
ATOM 807 O O . ALA A 1 101 ? -11.807 6.768 6.257 1.00 91.88 101 ALA A O 1
ATOM 808 N N . ASP A 1 102 ? -10.921 4.744 5.911 1.00 93.75 102 ASP A N 1
ATOM 809 C CA . ASP A 1 102 ? -10.638 4.519 7.335 1.00 93.75 102 ASP A CA 1
ATOM 810 C C . ASP A 1 102 ? -9.425 5.342 7.794 1.00 93.75 102 ASP A C 1
ATOM 812 O O . ASP A 1 102 ? -9.415 5.851 8.915 1.00 93.75 102 ASP A O 1
ATOM 816 N N . LEU A 1 103 ? -8.440 5.554 6.914 1.00 91.62 103 LEU A N 1
ATOM 817 C CA . LEU A 1 103 ? -7.329 6.470 7.168 1.00 91.62 103 LEU A CA 1
ATOM 818 C C . LEU A 1 103 ? -7.807 7.923 7.293 1.00 91.62 103 LEU A C 1
ATOM 820 O O . LEU A 1 103 ? -7.386 8.620 8.215 1.00 91.62 103 LEU A O 1
ATOM 824 N N . ALA A 1 104 ? -8.720 8.365 6.423 1.00 92.31 104 ALA A N 1
ATOM 825 C CA . ALA A 1 104 ? -9.305 9.707 6.470 1.00 92.31 104 ALA A CA 1
ATOM 826 C C . ALA A 1 104 ? -10.068 9.978 7.781 1.00 92.31 104 ALA A C 1
ATOM 828 O O . ALA A 1 104 ? -10.069 11.101 8.284 1.00 92.31 104 ALA A O 1
ATOM 829 N N . GLU A 1 105 ? -10.675 8.943 8.364 1.00 96.19 105 GLU A N 1
ATOM 830 C CA . GLU A 1 105 ? -11.350 8.991 9.667 1.00 96.19 105 GLU A CA 1
ATOM 831 C C . GLU A 1 105 ? -10.407 8.707 10.857 1.00 96.19 105 GLU A C 1
ATOM 833 O O . GLU A 1 105 ? -10.854 8.664 12.004 1.00 96.19 105 GLU A O 1
ATOM 838 N N . ASN A 1 106 ? -9.105 8.514 10.609 1.00 93.38 106 ASN A N 1
ATOM 839 C CA . ASN A 1 106 ? -8.089 8.139 11.599 1.00 93.38 106 ASN A CA 1
ATOM 840 C C . ASN A 1 106 ? -8.425 6.8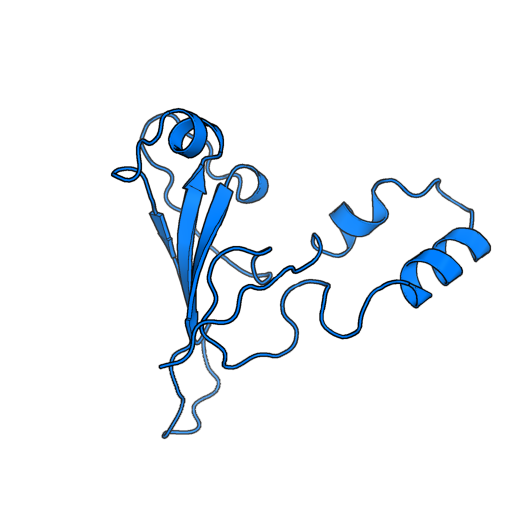52 12.387 1.00 93.38 106 ASN A C 1
ATOM 842 O O . ASN A 1 106 ? -8.097 6.711 13.568 1.00 93.38 106 ASN A O 1
ATOM 846 N N . ARG A 1 107 ? -9.077 5.888 11.732 1.00 94.56 107 ARG A N 1
ATOM 847 C CA . ARG A 1 107 ? -9.469 4.587 12.295 1.00 94.56 107 ARG A CA 1
ATOM 848 C C . ARG A 1 107 ? -8.366 3.548 12.118 1.00 94.56 107 ARG A C 1
ATOM 850 O O . ARG A 1 107 ? -8.524 2.546 11.422 1.00 94.56 107 ARG A O 1
ATOM 857 N N . LEU A 1 108 ? -7.215 3.813 12.734 1.00 92.31 108 LEU A N 1
ATOM 858 C CA . LEU A 1 108 ? -6.022 2.964 12.618 1.00 92.31 108 LEU A CA 1
ATOM 859 C C . LEU A 1 108 ? -6.222 1.546 13.184 1.00 92.31 108 LEU A C 1
ATOM 861 O O . LEU A 1 108 ? -5.483 0.636 12.822 1.00 92.31 108 LEU A O 1
ATOM 865 N N . ASP A 1 109 ? -7.244 1.336 14.019 1.00 93.69 109 ASP A N 1
ATOM 8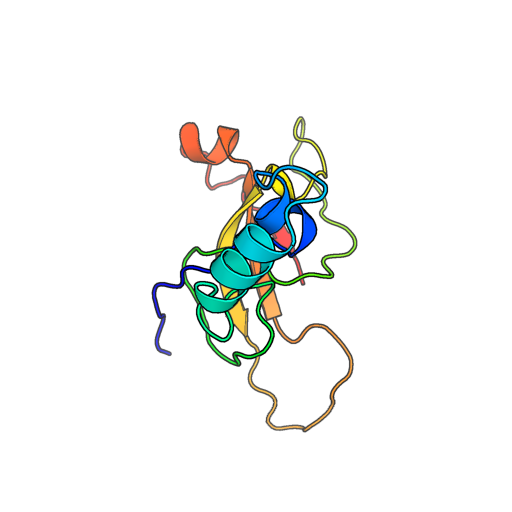66 C CA . ASP A 1 109 ? -7.689 0.022 14.504 1.00 93.69 109 ASP A CA 1
ATOM 867 C C . ASP A 1 109 ? -8.158 -0.917 13.380 1.00 93.69 109 ASP A C 1
ATOM 869 O O . ASP A 1 109 ? -8.294 -2.119 13.594 1.00 93.69 109 ASP A O 1
ATOM 873 N N . ARG A 1 110 ? -8.390 -0.374 12.181 1.00 93.00 110 ARG A N 1
ATOM 874 C CA . ARG A 1 110 ? -8.854 -1.103 10.996 1.00 93.00 110 ARG A CA 1
ATOM 875 C C . ARG A 1 110 ? -7.749 -1.426 9.999 1.00 93.00 110 ARG A C 1
ATOM 877 O O . ARG A 1 110 ? -8.050 -1.849 8.884 1.00 93.00 110 ARG A O 1
ATOM 884 N N . ALA A 1 111 ? -6.493 -1.199 10.372 1.00 92.19 111 ALA A N 1
ATOM 885 C CA . ALA A 1 111 ? -5.370 -1.615 9.554 1.00 92.19 111 ALA A CA 1
ATOM 886 C C . ALA A 1 111 ? -5.322 -3.149 9.442 1.00 92.19 111 ALA A C 1
ATOM 888 O O . ALA A 1 111 ? -5.587 -3.869 10.405 1.00 92.19 111 ALA A O 1
ATOM 889 N N . VAL A 1 112 ? -4.968 -3.641 8.260 1.00 90.62 112 VAL A N 1
ATOM 890 C CA . VAL A 1 112 ? -4.863 -5.062 7.928 1.00 90.62 112 VAL A CA 1
ATOM 891 C C . VAL A 1 112 ? -3.399 -5.425 7.747 1.00 90.62 112 VAL A C 1
ATOM 893 O O . VAL A 1 112 ? -2.619 -4.635 7.220 1.00 90.62 112 VAL A O 1
ATOM 896 N N . VAL A 1 113 ? -3.028 -6.627 8.176 1.00 88.12 113 VAL A N 1
ATOM 897 C CA . VAL A 1 113 ? -1.677 -7.165 8.013 1.00 88.12 113 VAL A CA 1
ATOM 898 C C . VAL A 1 113 ? -1.709 -8.284 6.976 1.00 88.12 113 VAL A C 1
ATOM 900 O O . VAL A 1 113 ? -2.524 -9.193 7.103 1.00 88.12 113 VAL A O 1
ATOM 903 N N . THR A 1 114 ? -0.835 -8.227 5.971 1.00 81.19 114 THR A N 1
ATOM 904 C CA . THR A 1 114 ? -0.741 -9.237 4.899 1.00 81.19 114 THR A CA 1
ATOM 905 C C . THR A 1 114 ? 0.710 -9.535 4.530 1.00 81.19 114 THR A C 1
ATOM 907 O O . THR A 1 114 ? 1.579 -8.690 4.741 1.00 81.19 114 THR A O 1
ATOM 910 N N . LEU A 1 115 ? 0.966 -10.738 4.013 1.00 76.62 115 LEU A N 1
ATOM 911 C CA . LEU A 1 115 ? 2.262 -11.194 3.486 1.00 76.62 115 LEU A CA 1
ATOM 912 C C . LEU A 1 115 ? 2.345 -10.969 1.980 1.00 76.62 115 LEU A C 1
ATOM 914 O O . LEU A 1 115 ? 1.268 -11.031 1.357 1.00 76.62 115 LEU A O 1
#

pLDDT: mean 73.18, std 15.16, range [40.88, 96.19]

Foldseek 3Di:
DDEDADAADEAPCVLCVVPDPPPPVVVVVSVVPHPPCRHARPDDLHKYAWYDHHPDFDDFDADPPDDSPCVQKTWGIKHAADCPPPDPDDRRIKTWIDGPVCVVVVVSVRITITD

Secondary structure (DSSP, 8-state):
---EE---BPPHHHHHTTSPTT-HHHHHHHHHHS-TT-BTT-S----EESSPPPS------PPTT----GGGEEEEEEEEPP-TT----S--EEEEEEEHHHHHTT-GGG-EEE-

Sequence (115 aa):
MVFSPGWSLPGWEAWHAPLPAGDEELRSEWDDWTPKGFLEDESDECHRLFGHRCSGLDGLEPPPGRGGALDEYVQLLKLTFDHPAGFGWGSNWVYVLIHEADLAENRLDRAVVTL